Protein AF-A0AAW1IRJ7-F1 (afdb_monomer_lite)

Sequence (106 aa):
MADNGCSPNERTYNTIIKGFLNANDVTKALDYLDIMRSQGLAADVNTSSSFLDLLTNPHVNDANKALLQKYFLEHHASSVGFLTVLTARFDQPFFTVEFFWFRLLF

InterPro domains:
  IPR002885 Pentatricopeptide repeat [PF13041] (8-55)
  IPR002885 Pentatricopeptide repeat [PS51375] (9-43)
  IPR002885 Pentatricopeptide repeat [TIGR00756] (12-44)
  IPR011990 Tetratricopeptide-like helical domain superfamily [G3DSA:1.25.40.10] (1-92)

Organism: Saponaria officinalis (NCBI:txid3572)

Foldseek 3Di:
DDPDPPDQALVNLLVVLLVCLVVLVLVVSVVSCVVCVVVVHDHDPVSVVSLVVLLVDPVRDVVSNVVSVVSCVVVPVPDPVVVCVVVVPPPDPDDPDPPVVVPPPD

Radius of gyration: 16.72 Å; chains: 1; bounding box: 58×26×34 Å

Secondary structure (DSSP, 8-state):
------PPPHHHHHHHHHHHHHTT-HHHHHHHHHHHHHTTPPPPHHHHHHHHHHHH-TTS-HHHHHHHHHHHHHH-TT-HHHHHHHHTT--SS---STTTSTTS--

pLDDT: mean 70.53, std 15.89, range [42.0, 89.75]

Structure (mmCIF, N/CA/C/O backbone):
data_AF-A0AAW1IRJ7-F1
#
_entry.id   AF-A0AAW1IRJ7-F1
#
loop_
_atom_site.group_PDB
_atom_site.id
_atom_site.type_symbol
_atom_site.label_atom_id
_atom_site.label_alt_id
_atom_site.label_comp_id
_atom_site.label_asym_id
_atom_site.label_entity_id
_atom_site.label_seq_id
_atom_site.pdbx_PDB_ins_code
_atom_site.Cartn_x
_atom_site.Cartn_y
_atom_site.Cartn_z
_atom_site.occupancy
_atom_site.B_iso_or_equiv
_atom_site.auth_seq_id
_atom_site.auth_comp_id
_atom_site.auth_asym_id
_atom_site.auth_atom_id
_atom_site.pdbx_PDB_model_num
ATOM 1 N N . MET A 1 1 ? -31.362 5.317 -8.408 1.00 42.00 1 MET A N 1
ATOM 2 C CA . MET A 1 1 ? -31.470 3.910 -7.969 1.00 42.00 1 MET A CA 1
ATOM 3 C C . MET A 1 1 ? -30.375 3.697 -6.934 1.00 42.00 1 MET A C 1
ATOM 5 O O . MET A 1 1 ? -29.223 3.897 -7.286 1.00 42.00 1 MET A O 1
ATOM 9 N N . ALA A 1 2 ? -30.760 3.388 -5.691 1.00 42.72 2 ALA A N 1
ATOM 10 C CA . ALA A 1 2 ? -29.919 3.200 -4.499 1.00 42.72 2 ALA A CA 1
ATOM 11 C C . ALA A 1 2 ? -29.144 4.433 -3.984 1.00 42.72 2 ALA A C 1
ATOM 13 O O . ALA A 1 2 ? -27.920 4.446 -3.929 1.00 42.72 2 ALA A O 1
ATOM 14 N N . ASP A 1 3 ? -29.907 5.421 -3.508 1.00 49.81 3 ASP A N 1
ATOM 15 C CA . ASP A 1 3 ? -29.552 6.221 -2.326 1.00 49.81 3 ASP A CA 1
ATOM 16 C C . ASP A 1 3 ? -29.702 5.328 -1.077 1.00 49.81 3 ASP A C 1
ATOM 18 O O . ASP A 1 3 ? -30.636 5.452 -0.293 1.00 49.81 3 ASP A O 1
ATOM 22 N N . ASN A 1 4 ? -28.848 4.310 -0.967 1.00 50.97 4 ASN A N 1
ATOM 23 C CA . ASN A 1 4 ? -28.720 3.526 0.253 1.00 50.97 4 ASN A CA 1
ATOM 24 C C . ASN A 1 4 ? -27.416 3.980 0.886 1.00 50.97 4 ASN A C 1
ATOM 26 O O . ASN A 1 4 ? -26.359 3.769 0.294 1.00 50.97 4 ASN A O 1
ATOM 30 N N . GLY A 1 5 ? -27.497 4.589 2.069 1.00 53.34 5 GLY A N 1
ATOM 31 C CA . GLY A 1 5 ? -26.366 4.970 2.916 1.00 53.34 5 GLY A CA 1
ATOM 32 C C . GLY A 1 5 ? -25.535 3.774 3.392 1.00 53.34 5 GLY A C 1
ATOM 33 O O . GLY A 1 5 ? -25.363 3.558 4.586 1.00 53.34 5 GLY A O 1
ATOM 34 N N . CYS A 1 6 ? -25.023 2.971 2.463 1.00 56.12 6 CYS A N 1
ATOM 35 C CA . CYS A 1 6 ? -23.967 2.014 2.703 1.00 56.12 6 CYS A CA 1
ATOM 36 C C . CYS A 1 6 ? -22.662 2.798 2.692 1.00 56.12 6 CYS A C 1
ATOM 38 O O . CYS A 1 6 ? -22.018 2.936 1.651 1.00 56.12 6 CYS A O 1
ATOM 40 N N . SER A 1 7 ? -22.288 3.332 3.854 1.00 62.53 7 SER A N 1
ATOM 41 C CA . SER A 1 7 ? -20.930 3.823 4.053 1.00 62.53 7 SER A CA 1
ATOM 42 C C . SER A 1 7 ? -19.961 2.711 3.638 1.00 62.53 7 SER A C 1
ATOM 44 O O . SER A 1 7 ? -20.127 1.571 4.085 1.00 62.53 7 SER A O 1
ATOM 46 N N . PRO A 1 8 ? -19.005 2.980 2.734 1.00 67.75 8 PRO A N 1
ATOM 47 C CA . PRO A 1 8 ? -18.023 1.985 2.340 1.00 67.75 8 PRO A CA 1
ATOM 48 C C . PRO A 1 8 ? -17.279 1.494 3.585 1.00 67.75 8 PRO A C 1
ATOM 50 O O . PRO A 1 8 ? -16.691 2.274 4.328 1.00 67.75 8 PRO A O 1
ATOM 53 N N . ASN A 1 9 ? -17.344 0.187 3.825 1.00 75.19 9 ASN A N 1
ATOM 54 C CA . ASN A 1 9 ? -16.640 -0.449 4.931 1.00 75.19 9 ASN A CA 1
ATOM 55 C C . ASN A 1 9 ? -15.154 -0.615 4.582 1.00 75.19 9 ASN A C 1
ATOM 57 O O . ASN A 1 9 ? -14.760 -0.530 3.417 1.00 75.19 9 ASN A O 1
ATOM 61 N N . GLU A 1 10 ? -14.340 -0.958 5.578 1.00 79.38 10 GLU A N 1
ATOM 62 C CA . GLU A 1 10 ? -12.914 -1.289 5.430 1.00 79.38 10 GLU A CA 1
ATOM 63 C C . GLU A 1 10 ? -12.626 -2.206 4.223 1.00 79.38 10 GLU A C 1
ATOM 65 O O . GLU A 1 10 ? -11.788 -1.895 3.377 1.00 79.38 10 GLU A O 1
ATOM 70 N N . ARG A 1 11 ? -13.400 -3.290 4.064 1.00 79.94 11 ARG A N 1
ATOM 71 C CA . ARG A 1 11 ? -13.270 -4.215 2.922 1.00 79.94 11 ARG A CA 1
ATOM 72 C C . ARG A 1 11 ? -13.472 -3.550 1.561 1.00 79.94 11 ARG A C 1
ATOM 74 O O . ARG A 1 11 ? -12.820 -3.948 0.594 1.00 79.94 11 ARG A O 1
ATOM 81 N N . THR A 1 12 ? -14.375 -2.578 1.467 1.00 84.88 12 THR A N 1
ATOM 82 C CA . THR A 1 12 ? -14.651 -1.861 0.218 1.00 84.88 12 THR A CA 1
ATOM 83 C C . THR A 1 12 ? -13.434 -1.035 -0.179 1.00 84.88 12 THR A C 1
ATOM 85 O O . THR A 1 12 ? -12.947 -1.182 -1.298 1.00 84.88 12 THR A O 1
ATOM 88 N N . TYR A 1 13 ? -12.876 -0.260 0.755 1.00 86.00 13 TYR A N 1
ATOM 89 C CA . TYR A 1 13 ? -11.647 0.501 0.519 1.00 86.00 13 TYR A CA 1
ATOM 90 C C . TYR A 1 13 ? -10.467 -0.402 0.184 1.00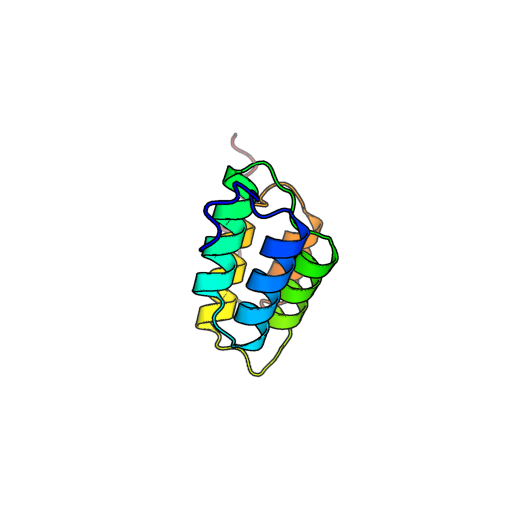 86.00 13 TYR A C 1
ATOM 92 O O . TYR A 1 13 ? -9.810 -0.184 -0.829 1.00 86.00 13 TYR A 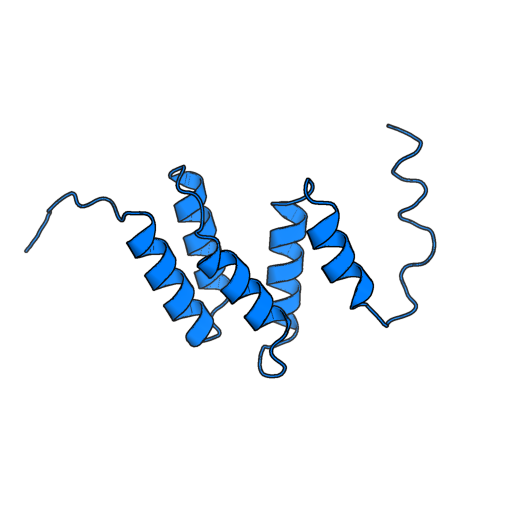O 1
ATOM 100 N N . ASN A 1 14 ? -10.251 -1.475 0.948 1.00 84.38 14 ASN A N 1
ATOM 101 C CA . ASN A 1 14 ? -9.163 -2.417 0.685 1.00 84.38 14 ASN A CA 1
ATOM 102 C C . ASN A 1 14 ? -9.268 -3.043 -0.716 1.00 84.38 14 ASN A C 1
ATOM 104 O O . ASN A 1 14 ? -8.253 -3.255 -1.380 1.00 84.38 14 ASN A O 1
ATOM 108 N N . THR A 1 15 ? -10.485 -3.303 -1.203 1.00 86.62 15 THR A N 1
ATOM 109 C CA . THR A 1 15 ? -10.710 -3.818 -2.564 1.00 8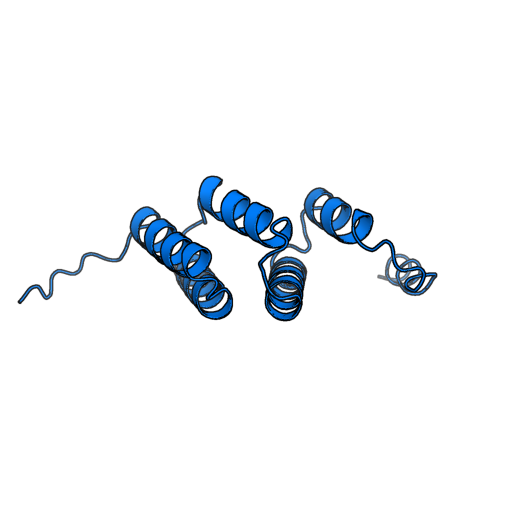6.62 15 THR A CA 1
ATOM 110 C C . THR A 1 15 ? -10.408 -2.762 -3.628 1.00 86.62 15 THR A C 1
ATOM 112 O O . THR A 1 15 ? -9.724 -3.064 -4.606 1.00 86.62 15 THR A O 1
ATOM 115 N N . ILE A 1 16 ? -10.872 -1.523 -3.431 1.00 88.12 16 ILE A N 1
ATOM 116 C CA . ILE A 1 16 ? -10.621 -0.401 -4.348 1.00 88.12 16 ILE A CA 1
ATOM 117 C C . ILE A 1 16 ? -9.119 -0.112 -4.447 1.00 88.12 16 ILE A C 1
ATOM 119 O O . ILE A 1 16 ? -8.575 -0.040 -5.549 1.00 88.12 16 ILE A O 1
ATOM 123 N N . ILE A 1 17 ? -8.438 -0.027 -3.302 1.00 89.00 17 ILE A N 1
ATOM 124 C CA . ILE A 1 17 ? -6.995 0.205 -3.209 1.00 89.00 17 ILE A CA 1
ATOM 125 C C . ILE A 1 17 ? -6.248 -0.894 -3.967 1.00 89.00 17 ILE A C 1
ATOM 127 O O . ILE A 1 17 ? -5.467 -0.583 -4.860 1.00 89.00 17 ILE A O 1
ATOM 131 N N . LYS A 1 18 ? -6.544 -2.178 -3.715 1.00 85.44 18 LYS A N 1
ATOM 132 C CA . LYS A 1 18 ? -5.938 -3.296 -4.465 1.00 85.44 18 LYS A CA 1
ATOM 133 C C . LYS A 1 18 ? -6.168 -3.201 -5.974 1.00 85.44 18 LYS A C 1
ATOM 135 O O . LYS A 1 18 ? -5.267 -3.519 -6.743 1.00 85.44 18 LYS A O 1
ATOM 140 N N . GLY A 1 19 ? -7.346 -2.751 -6.404 1.00 89.06 19 GLY A N 1
ATOM 141 C CA . GLY A 1 19 ? -7.638 -2.510 -7.818 1.00 89.06 19 GLY A CA 1
ATOM 142 C C . GLY A 1 19 ? -6.699 -1.475 -8.440 1.00 89.06 19 GLY A C 1
ATOM 143 O O . GLY A 1 19 ? -6.118 -1.730 -9.494 1.00 89.06 19 GLY A O 1
ATOM 144 N N . PHE A 1 20 ? -6.489 -0.344 -7.763 1.00 89.56 20 PHE A N 1
ATOM 145 C CA . PHE A 1 20 ? -5.553 0.690 -8.212 1.00 89.56 20 PHE A CA 1
ATOM 146 C C . PHE A 1 20 ? -4.094 0.229 -8.171 1.00 89.56 20 PHE A C 1
ATOM 148 O O . PHE A 1 20 ? -3.348 0.491 -9.112 1.00 89.56 20 PHE A O 1
ATOM 155 N N . LEU A 1 21 ? -3.708 -0.527 -7.141 1.00 84.94 21 LEU A N 1
ATOM 156 C CA . LEU A 1 21 ? -2.383 -1.140 -7.039 1.00 84.94 21 LEU A CA 1
ATOM 157 C C . LEU A 1 21 ? -2.106 -2.093 -8.215 1.00 84.94 21 LEU A C 1
ATOM 159 O O . LEU A 1 21 ? -1.052 -2.001 -8.839 1.00 84.94 21 LEU A O 1
ATOM 163 N N . ASN A 1 22 ? -3.074 -2.935 -8.589 1.00 84.62 22 ASN A N 1
ATOM 164 C CA . ASN A 1 22 ? -2.970 -3.814 -9.760 1.00 84.62 22 ASN A CA 1
ATOM 165 C C . ASN A 1 22 ? -2.909 -3.039 -11.084 1.00 84.62 22 ASN A C 1
ATOM 167 O O . ASN A 1 22 ? -2.258 -3.479 -12.028 1.00 84.62 22 ASN A O 1
ATOM 171 N N . ALA A 1 23 ? -3.572 -1.884 -11.154 1.00 87.00 23 ALA A N 1
ATOM 172 C CA . ALA A 1 23 ? -3.505 -0.974 -12.295 1.00 87.00 23 ALA A CA 1
ATOM 173 C C . ALA A 1 23 ? -2.233 -0.104 -12.305 1.00 87.00 23 ALA A C 1
ATOM 175 O O . ALA A 1 23 ? -2.060 0.704 -13.216 1.00 87.00 23 ALA A O 1
ATOM 176 N N . ASN A 1 24 ? -1.343 -0.265 -11.316 1.00 83.31 24 ASN A N 1
ATOM 177 C CA . ASN A 1 24 ? -0.136 0.543 -11.137 1.00 83.31 24 ASN A CA 1
ATOM 178 C C . ASN A 1 24 ? -0.422 2.046 -10.899 1.00 83.31 24 ASN A C 1
ATOM 180 O O . ASN A 1 24 ? 0.471 2.886 -11.029 1.00 83.31 24 ASN A O 1
ATOM 184 N N . ASP A 1 25 ? -1.661 2.389 -10.526 1.00 88.12 25 ASP A N 1
ATOM 185 C CA . ASP A 1 25 ? -2.128 3.749 -10.232 1.00 88.12 25 ASP A CA 1
ATOM 186 C C . ASP A 1 25 ? -1.987 4.031 -8.729 1.00 88.12 25 ASP A C 1
ATOM 188 O O . ASP A 1 25 ? -2.940 4.074 -7.947 1.00 88.12 25 ASP A O 1
ATOM 192 N N . VAL A 1 26 ? -0.730 4.147 -8.313 1.00 86.81 26 VAL A N 1
ATOM 193 C CA . VAL A 1 26 ? -0.334 4.269 -6.909 1.00 86.81 26 VAL A CA 1
ATOM 194 C C .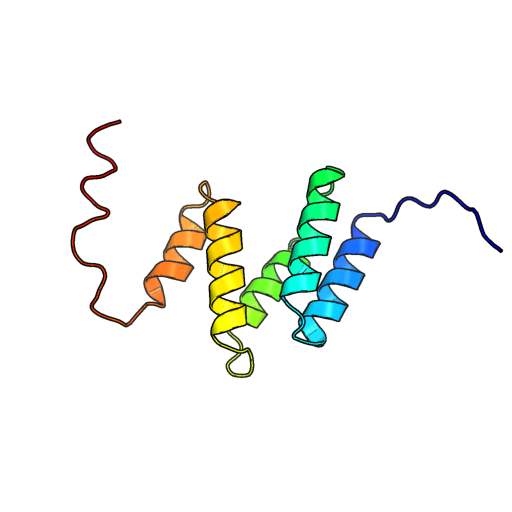 VAL A 1 26 ? -0.849 5.558 -6.268 1.00 86.81 26 VAL A C 1
ATOM 196 O O . VAL A 1 26 ? -1.214 5.552 -5.096 1.00 86.81 26 VAL A O 1
ATOM 199 N N . THR A 1 27 ? -0.927 6.648 -7.030 1.00 88.31 27 THR A N 1
ATOM 200 C CA . THR A 1 27 ? -1.414 7.942 -6.540 1.00 88.31 27 THR A CA 1
ATOM 201 C C . THR A 1 27 ? -2.857 7.836 -6.060 1.00 88.31 27 THR A C 1
ATOM 203 O O . THR A 1 27 ? -3.144 8.185 -4.920 1.00 88.31 27 THR A O 1
ATOM 206 N N . LYS A 1 28 ? -3.750 7.242 -6.866 1.00 88.69 28 LYS A N 1
ATOM 207 C CA . LYS A 1 28 ? -5.137 7.019 -6.433 1.00 88.69 28 LYS A CA 1
ATOM 208 C C . LYS A 1 28 ? -5.234 6.019 -5.292 1.00 88.69 28 LYS A C 1
ATOM 210 O O . LYS A 1 28 ? -6.069 6.187 -4.410 1.00 88.69 28 LYS A O 1
ATOM 215 N N . ALA A 1 29 ? -4.402 4.978 -5.290 1.00 89.31 29 ALA A N 1
ATOM 216 C CA . ALA A 1 29 ? -4.385 4.022 -4.189 1.00 89.31 29 ALA A CA 1
ATOM 217 C C . ALA A 1 29 ? -4.070 4.704 -2.842 1.00 89.31 29 ALA A C 1
ATOM 219 O O . ALA A 1 29 ? -4.689 4.361 -1.836 1.00 89.31 29 ALA A O 1
ATOM 220 N N . LEU A 1 30 ? -3.155 5.680 -2.838 1.00 87.31 30 LEU A N 1
ATOM 221 C CA . LEU A 1 30 ? -2.838 6.500 -1.668 1.00 87.31 30 LEU A CA 1
ATOM 222 C C . LEU A 1 30 ? -3.978 7.451 -1.291 1.00 87.31 30 LEU A C 1
ATOM 224 O O . LEU A 1 30 ? -4.354 7.474 -0.124 1.00 87.31 30 LEU A O 1
ATOM 228 N N . ASP A 1 31 ? -4.596 8.140 -2.256 1.00 89.75 31 ASP A N 1
ATOM 229 C CA . ASP A 1 31 ? -5.748 9.018 -1.986 1.00 89.75 31 ASP A CA 1
ATOM 230 C C . ASP A 1 31 ? -6.884 8.255 -1.282 1.00 89.75 31 ASP A C 1
ATOM 232 O O . ASP A 1 31 ? -7.459 8.721 -0.298 1.00 89.75 31 ASP A O 1
ATOM 236 N N . TYR A 1 32 ? -7.196 7.040 -1.746 1.00 88.12 32 TYR A N 1
ATOM 237 C CA . TYR A 1 32 ? -8.209 6.195 -1.106 1.00 88.12 32 TYR A CA 1
ATOM 238 C C . TYR A 1 32 ? -7.779 5.686 0.271 1.00 88.12 32 TYR A C 1
ATOM 240 O O . TYR A 1 32 ? -8.638 5.496 1.134 1.00 88.12 32 TYR A O 1
ATOM 248 N N . LEU A 1 33 ? -6.481 5.480 0.496 1.00 85.94 33 LEU A N 1
ATOM 249 C CA . LEU A 1 33 ? -5.949 5.112 1.805 1.00 85.94 33 LEU A CA 1
ATOM 250 C C . LEU A 1 33 ? -6.050 6.281 2.801 1.00 85.94 33 LEU A C 1
ATOM 252 O O . LEU A 1 33 ? -6.411 6.060 3.957 1.00 85.94 33 LEU A O 1
ATOM 256 N N . ASP A 1 34 ? -5.836 7.519 2.352 1.00 86.12 34 ASP A N 1
ATOM 257 C CA . ASP A 1 34 ? -6.069 8.726 3.154 1.00 86.12 34 ASP A CA 1
ATOM 258 C C . ASP A 1 34 ? -7.548 8.927 3.473 1.00 86.12 34 ASP A C 1
ATOM 260 O O . ASP A 1 34 ? -7.897 9.192 4.625 1.00 86.12 34 ASP A O 1
ATOM 264 N N . ILE A 1 35 ? -8.438 8.743 2.491 1.00 86.94 35 ILE A N 1
ATOM 265 C CA . ILE A 1 35 ? -9.889 8.799 2.720 1.00 86.94 35 ILE A CA 1
ATOM 266 C C . ILE A 1 35 ? -10.278 7.764 3.780 1.00 86.94 35 ILE A C 1
ATOM 268 O O . ILE A 1 35 ? -10.943 8.101 4.760 1.00 86.94 35 ILE A O 1
ATOM 272 N N . MET A 1 36 ? -9.809 6.526 3.628 1.00 85.12 36 MET A N 1
ATOM 273 C CA . MET A 1 36 ? -10.051 5.438 4.570 1.00 85.12 36 MET A CA 1
ATOM 274 C C . MET A 1 36 ? -9.565 5.787 5.988 1.00 85.12 36 MET A C 1
ATOM 276 O O . MET A 1 36 ? -10.316 5.641 6.955 1.00 85.12 36 MET A O 1
ATOM 280 N N . ARG A 1 37 ? -8.354 6.343 6.114 1.00 80.44 37 ARG A N 1
ATOM 281 C CA . ARG A 1 37 ? -7.791 6.786 7.397 1.00 80.44 37 ARG A CA 1
ATOM 282 C C . ARG A 1 37 ? -8.557 7.965 7.998 1.00 80.44 37 ARG A C 1
ATOM 284 O O . ARG A 1 37 ? -8.779 7.986 9.207 1.00 80.44 37 ARG A O 1
ATOM 291 N N . SER A 1 38 ? -9.000 8.918 7.176 1.00 83.00 38 SER A N 1
ATOM 292 C CA . SER A 1 38 ? -9.802 10.073 7.611 1.00 83.00 38 SER A CA 1
ATOM 293 C C . SER A 1 38 ? -11.171 9.660 8.160 1.00 83.00 38 SER A C 1
ATOM 295 O O . SER A 1 38 ? -11.719 10.324 9.036 1.00 83.00 38 SER A O 1
ATOM 297 N N . GLN A 1 39 ? -11.689 8.517 7.702 1.00 80.69 39 GLN A N 1
ATOM 298 C CA . GLN A 1 39 ? -12.910 7.895 8.210 1.00 80.69 39 GLN A CA 1
ATOM 299 C C . GLN A 1 39 ? -12.679 7.035 9.464 1.00 80.69 39 GLN A C 1
ATOM 301 O O . GLN A 1 39 ? -13.618 6.416 9.961 1.00 80.69 39 GLN A O 1
ATOM 306 N N . GLY A 1 40 ? -11.450 6.991 9.992 1.00 78.75 40 GLY A N 1
ATOM 307 C CA . GLY A 1 40 ? -11.091 6.188 11.162 1.00 78.75 40 GLY A CA 1
ATOM 308 C C . GLY A 1 40 ? -10.997 4.687 10.881 1.00 78.75 40 GLY A C 1
ATOM 309 O O . GLY A 1 40 ? -10.975 3.895 11.821 1.00 78.75 40 GLY A O 1
ATOM 310 N N . LEU A 1 41 ? -10.950 4.285 9.608 1.00 77.12 41 LEU A N 1
ATOM 311 C CA . LEU A 1 41 ? -10.803 2.892 9.198 1.00 77.12 41 LEU A CA 1
ATOM 312 C C . LEU A 1 41 ? -9.313 2.558 9.050 1.00 77.12 41 LEU A C 1
ATOM 314 O O . LEU A 1 41 ? -8.543 3.323 8.468 1.00 77.12 41 LEU A O 1
ATOM 318 N N . ALA A 1 42 ? -8.898 1.410 9.582 1.00 73.06 42 ALA A N 1
ATOM 319 C CA . ALA A 1 42 ? -7.519 0.938 9.495 1.00 73.06 42 ALA A CA 1
ATOM 320 C C . ALA A 1 42 ? -7.334 0.063 8.254 1.00 73.06 42 ALA A C 1
ATOM 322 O O . ALA A 1 42 ? -8.179 -0.775 7.964 1.00 73.06 42 ALA A O 1
ATOM 323 N N . ALA A 1 43 ? -6.246 0.264 7.508 1.00 72.38 43 ALA A N 1
ATOM 324 C CA . ALA A 1 43 ? -5.913 -0.605 6.384 1.00 72.38 43 ALA A CA 1
ATOM 325 C C . ALA A 1 43 ? -5.611 -2.029 6.881 1.00 72.38 43 ALA A C 1
ATOM 327 O O . ALA A 1 43 ? -4.843 -2.203 7.829 1.00 72.38 43 ALA A O 1
ATOM 328 N N . ASP A 1 44 ? -6.175 -3.038 6.210 1.00 72.75 44 ASP A N 1
ATOM 329 C CA . ASP A 1 44 ? -5.901 -4.445 6.518 1.00 72.75 44 ASP A CA 1
ATOM 330 C C . ASP A 1 44 ? -4.405 -4.754 6.329 1.00 72.75 44 ASP A C 1
ATOM 332 O O . ASP A 1 44 ? -3.740 -4.194 5.450 1.00 72.75 44 ASP A O 1
ATOM 336 N N . VAL A 1 45 ? -3.896 -5.755 7.057 1.00 72.00 45 VAL A N 1
ATOM 337 C CA . VAL A 1 45 ? -2.518 -6.272 6.902 1.00 72.00 45 VAL A CA 1
ATOM 338 C C . VAL A 1 45 ? -2.219 -6.640 5.442 1.00 72.00 45 VAL A C 1
ATOM 340 O O . VAL A 1 45 ? -1.128 -6.379 4.934 1.00 72.00 45 VAL A O 1
ATOM 343 N N . ASN A 1 46 ? -3.214 -7.180 4.731 1.00 74.50 46 ASN A N 1
ATOM 344 C CA . ASN A 1 46 ? -3.117 -7.506 3.309 1.00 74.50 46 ASN A CA 1
ATOM 345 C C . ASN A 1 46 ? -2.961 -6.274 2.404 1.00 74.50 46 ASN A C 1
ATOM 347 O O . ASN A 1 46 ? -2.429 -6.387 1.301 1.00 74.50 46 ASN A O 1
ATOM 351 N N . THR A 1 47 ? -3.474 -5.114 2.806 1.00 75.75 47 THR A N 1
ATOM 352 C CA . THR A 1 47 ? -3.337 -3.870 2.043 1.00 75.75 47 THR A CA 1
ATOM 353 C C . THR A 1 47 ? -1.912 -3.343 2.195 1.00 75.75 47 THR A C 1
ATOM 355 O O . THR A 1 47 ? -1.254 -3.076 1.193 1.00 75.75 47 THR A O 1
ATOM 358 N N . SER A 1 48 ? -1.380 -3.315 3.421 1.00 72.31 48 SER A N 1
ATOM 359 C CA . SER A 1 48 ? 0.016 -2.946 3.694 1.00 72.31 48 SER A CA 1
ATOM 360 C C . SER A 1 48 ? 1.018 -3.865 2.988 1.00 72.31 48 SER A C 1
ATOM 362 O O . SER A 1 48 ? 1.993 -3.381 2.414 1.00 72.31 48 SER A O 1
ATOM 364 N N . SER A 1 49 ? 0.766 -5.181 2.971 1.00 77.44 49 SER A N 1
ATOM 365 C CA . SER A 1 49 ? 1.608 -6.129 2.231 1.00 77.44 49 SER A CA 1
ATOM 366 C C . SER A 1 49 ? 1.571 -5.863 0.726 1.00 77.44 49 SER A C 1
ATOM 368 O O . SER A 1 49 ? 2.612 -5.885 0.084 1.00 77.44 49 SER A O 1
ATOM 370 N N . SER A 1 50 ? 0.404 -5.513 0.173 1.00 82.19 50 SER A N 1
ATOM 371 C CA . SER A 1 50 ? 0.266 -5.201 -1.257 1.00 82.19 50 SER A CA 1
ATOM 372 C C . SER A 1 50 ? 1.096 -3.974 -1.663 1.00 82.19 50 SER A C 1
ATOM 374 O O . SER A 1 50 ? 1.684 -3.953 -2.742 1.00 82.19 50 SER A O 1
ATOM 376 N N . PHE A 1 51 ? 1.194 -2.960 -0.794 1.00 82.19 51 PHE A N 1
ATOM 377 C CA . PHE A 1 51 ? 2.076 -1.807 -1.011 1.00 82.19 51 PHE A CA 1
ATOM 378 C C . PHE A 1 51 ? 3.564 -2.181 -0.946 1.00 82.19 51 PHE A C 1
ATOM 380 O O . PHE A 1 51 ? 4.356 -1.686 -1.750 1.00 82.19 51 PHE A O 1
ATOM 387 N N . LEU A 1 52 ? 3.948 -3.069 -0.025 1.00 79.56 52 LEU A N 1
ATOM 388 C CA . LEU A 1 52 ? 5.315 -3.597 0.063 1.00 79.56 52 LEU A CA 1
ATOM 389 C C . LEU A 1 52 ? 5.688 -4.430 -1.171 1.00 79.56 52 LEU A C 1
ATOM 391 O O . LEU A 1 52 ? 6.788 -4.282 -1.710 1.00 79.56 52 LEU A O 1
ATOM 395 N N . ASP A 1 53 ? 4.765 -5.253 -1.663 1.00 82.94 53 ASP A N 1
ATOM 396 C CA . ASP A 1 53 ? 4.962 -6.039 -2.881 1.00 82.94 53 ASP A CA 1
ATOM 397 C C . ASP A 1 53 ? 5.186 -5.120 -4.091 1.00 82.94 53 ASP A C 1
ATOM 399 O O . ASP A 1 53 ? 6.092 -5.351 -4.892 1.00 82.94 53 ASP A O 1
ATOM 403 N N . LEU A 1 54 ? 4.439 -4.014 -4.183 1.00 82.06 54 LEU A N 1
ATOM 404 C CA . LEU A 1 54 ? 4.611 -2.978 -5.209 1.00 82.06 54 LEU A CA 1
ATOM 405 C C . LEU A 1 54 ? 5.973 -2.280 -5.146 1.00 82.06 54 LEU A C 1
ATOM 407 O O . LEU A 1 54 ? 6.591 -2.042 -6.183 1.00 82.06 54 LEU A O 1
ATOM 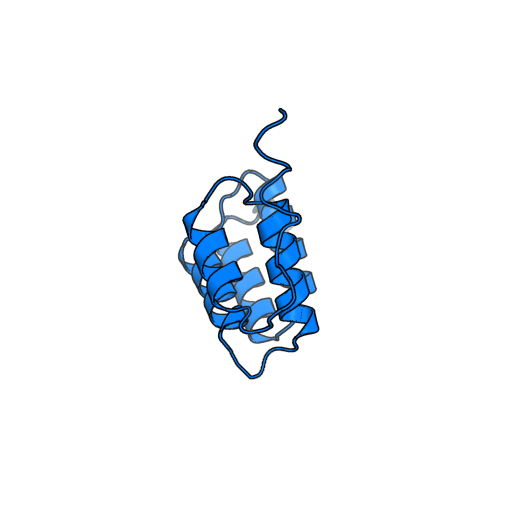411 N N . LEU A 1 55 ? 6.476 -1.990 -3.945 1.00 77.06 55 LEU A N 1
ATOM 412 C CA . LEU A 1 55 ? 7.826 -1.444 -3.764 1.00 77.06 55 LEU A CA 1
ATOM 413 C C . LEU A 1 55 ? 8.908 -2.420 -4.244 1.00 77.06 55 LEU A C 1
ATOM 415 O O . LEU A 1 55 ? 9.938 -2.001 -4.776 1.00 77.06 55 LEU A O 1
ATOM 419 N N . THR A 1 56 ? 8.656 -3.718 -4.083 1.00 76.88 56 THR A N 1
ATOM 420 C CA . THR A 1 56 ? 9.592 -4.792 -4.441 1.00 76.88 56 THR A CA 1
ATOM 421 C C . THR A 1 56 ? 9.493 -5.179 -5.922 1.00 76.88 56 THR A C 1
ATOM 423 O O . THR A 1 56 ? 10.431 -5.746 -6.484 1.00 76.88 56 THR A O 1
ATOM 426 N N . ASN A 1 57 ? 8.387 -4.839 -6.585 1.00 79.88 57 ASN A N 1
ATOM 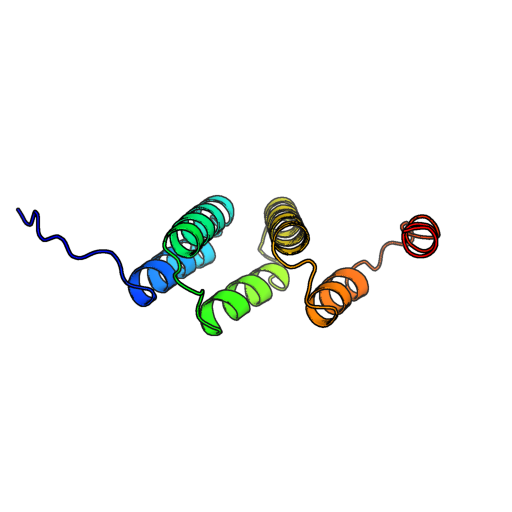427 C CA . ASN A 1 57 ? 8.136 -5.194 -7.974 1.00 79.88 57 ASN A CA 1
ATOM 428 C C . ASN A 1 57 ? 9.012 -4.360 -8.946 1.00 79.88 57 ASN A C 1
ATOM 430 O O . ASN A 1 57 ? 8.983 -3.122 -8.921 1.00 79.88 57 ASN A O 1
ATOM 434 N N . PRO A 1 58 ? 9.799 -4.999 -9.836 1.00 75.94 58 PRO A N 1
ATOM 435 C CA . PRO A 1 58 ? 10.657 -4.293 -10.790 1.00 75.94 58 PRO A CA 1
ATOM 436 C C . PRO A 1 58 ? 9.883 -3.542 -11.886 1.00 75.94 58 PRO A C 1
ATOM 438 O O . PRO A 1 58 ? 10.431 -2.614 -12.467 1.00 75.94 58 PRO A O 1
ATOM 441 N N . HIS A 1 59 ? 8.619 -3.891 -12.155 1.00 79.50 59 HIS A N 1
ATOM 442 C CA . HIS A 1 59 ? 7.798 -3.260 -13.201 1.00 79.50 59 HIS A CA 1
ATOM 443 C C . HIS A 1 59 ? 7.147 -1.935 -12.784 1.00 79.50 59 HIS A C 1
ATOM 445 O O . HIS A 1 59 ? 6.465 -1.288 -13.579 1.00 79.50 59 HIS A O 1
ATOM 451 N N . VAL A 1 60 ? 7.314 -1.538 -11.527 1.00 81.19 60 VAL A N 1
ATOM 452 C CA . VAL A 1 60 ? 6.719 -0.327 -10.965 1.00 81.19 60 VAL A CA 1
ATOM 453 C C . VAL A 1 60 ? 7.704 0.818 -11.139 1.00 81.19 60 VAL A C 1
ATOM 455 O O . VAL A 1 60 ? 8.876 0.683 -10.784 1.00 81.19 60 VAL A O 1
ATOM 458 N N . ASN A 1 61 ? 7.216 1.940 -11.670 1.00 83.94 61 ASN A N 1
ATOM 459 C CA . ASN A 1 61 ? 8.025 3.125 -11.932 1.00 83.94 61 ASN A CA 1
ATOM 460 C C . ASN A 1 61 ? 8.696 3.646 -10.650 1.00 83.94 61 ASN A C 1
ATOM 462 O O . ASN A 1 61 ? 8.061 3.704 -9.593 1.00 83.94 61 ASN A O 1
ATOM 466 N N . ASP A 1 62 ? 9.943 4.101 -10.756 1.00 83.19 62 ASP A N 1
ATOM 467 C CA . ASP A 1 62 ? 10.704 4.641 -9.625 1.00 83.19 62 ASP A CA 1
ATOM 468 C C . ASP A 1 62 ? 10.015 5.855 -8.996 1.00 83.19 62 ASP A C 1
ATOM 470 O O . ASP A 1 62 ? 10.047 6.019 -7.780 1.00 83.19 62 ASP A O 1
ATOM 474 N N . ALA A 1 63 ? 9.293 6.653 -9.793 1.00 85.44 63 ALA A N 1
ATOM 475 C CA . ALA A 1 63 ? 8.477 7.749 -9.272 1.00 85.44 63 ALA A CA 1
ATOM 476 C C . ALA A 1 63 ? 7.359 7.250 -8.339 1.00 85.44 63 ALA A C 1
ATOM 478 O O . ALA A 1 63 ? 7.155 7.810 -7.264 1.00 85.44 63 ALA A O 1
ATOM 479 N N . ASN A 1 64 ? 6.670 6.165 -8.706 1.00 84.00 64 ASN A N 1
ATOM 480 C CA . ASN A 1 64 ? 5.616 5.579 -7.874 1.00 84.00 64 ASN A CA 1
ATOM 481 C C . ASN A 1 64 ? 6.200 4.987 -6.587 1.00 84.00 64 ASN A C 1
ATOM 483 O O . ASN A 1 64 ? 5.613 5.137 -5.515 1.00 84.00 64 ASN A O 1
ATOM 487 N N . LYS A 1 65 ? 7.381 4.363 -6.673 1.00 82.88 65 LYS A N 1
ATOM 488 C CA . LYS A 1 65 ? 8.109 3.873 -5.498 1.00 82.88 65 LYS A CA 1
ATOM 489 C C . LYS A 1 65 ? 8.504 5.022 -4.576 1.00 82.88 65 LYS A C 1
ATOM 491 O O . LYS A 1 65 ? 8.212 4.955 -3.388 1.00 82.88 65 LYS A O 1
ATOM 496 N N . ALA A 1 66 ? 9.091 6.090 -5.112 1.00 84.44 66 ALA A N 1
ATOM 497 C CA . ALA A 1 66 ? 9.479 7.269 -4.342 1.00 84.44 66 ALA A CA 1
ATOM 498 C C . ALA A 1 66 ? 8.275 7.935 -3.655 1.00 84.44 66 ALA A C 1
ATOM 500 O O . ALA A 1 66 ? 8.375 8.328 -2.494 1.00 84.44 66 ALA A O 1
ATOM 501 N N . LEU A 1 67 ? 7.122 8.010 -4.331 1.00 85.06 67 LEU A N 1
ATOM 502 C CA . LEU A 1 67 ? 5.878 8.512 -3.741 1.00 85.06 67 LEU A CA 1
ATOM 503 C C . LEU A 1 67 ? 5.402 7.648 -2.570 1.00 85.06 67 LEU A C 1
ATOM 505 O O . LEU A 1 67 ? 5.097 8.192 -1.513 1.00 85.06 67 LEU A O 1
ATOM 509 N N . LEU A 1 68 ? 5.391 6.319 -2.719 1.00 81.94 68 LEU A N 1
ATOM 510 C CA . LEU A 1 68 ? 5.051 5.407 -1.619 1.00 81.94 68 LEU A CA 1
ATOM 511 C C . LEU A 1 68 ? 6.007 5.567 -0.445 1.00 81.94 68 LEU A C 1
ATOM 513 O O . LEU A 1 68 ? 5.566 5.689 0.694 1.00 81.94 68 LEU A O 1
ATOM 517 N N . GLN A 1 69 ? 7.310 5.599 -0.721 1.00 78.69 69 GLN A N 1
ATOM 518 C CA . GLN A 1 69 ? 8.324 5.800 0.308 1.00 78.69 69 GLN A CA 1
ATOM 519 C C . GLN A 1 69 ? 8.081 7.106 1.058 1.00 78.69 69 GLN A C 1
ATOM 521 O O . GLN A 1 69 ? 7.993 7.090 2.281 1.00 78.69 69 GLN A O 1
ATOM 526 N N . LYS A 1 70 ? 7.898 8.215 0.335 1.00 82.50 70 LYS A N 1
ATOM 527 C CA . LYS A 1 70 ? 7.595 9.516 0.931 1.00 82.50 70 LYS A CA 1
ATOM 528 C C . LYS A 1 70 ? 6.325 9.461 1.783 1.00 82.50 70 LYS A C 1
ATOM 530 O O . LYS A 1 70 ? 6.356 9.892 2.930 1.00 82.50 70 LYS A O 1
ATOM 535 N N . TYR A 1 71 ? 5.250 8.875 1.262 1.00 82.69 71 TYR A N 1
ATOM 536 C CA . TYR A 1 71 ? 3.979 8.760 1.970 1.00 82.69 71 TYR A CA 1
ATOM 537 C C . TYR A 1 71 ? 4.125 7.995 3.293 1.00 82.69 71 TYR A C 1
ATOM 539 O O . TYR A 1 71 ? 3.695 8.479 4.340 1.00 82.69 71 TYR A O 1
ATOM 547 N N . PHE A 1 72 ? 4.784 6.832 3.280 1.00 75.81 72 PHE A N 1
ATOM 548 C CA . PHE A 1 72 ? 5.019 6.052 4.496 1.00 75.81 72 PHE A CA 1
ATOM 549 C C . PHE A 1 72 ? 5.998 6.737 5.459 1.00 75.81 72 PHE A C 1
ATOM 551 O O . PHE A 1 72 ? 5.829 6.618 6.669 1.00 75.81 72 PHE A O 1
ATOM 558 N N . LEU A 1 73 ? 6.986 7.486 4.968 1.00 72.38 73 LEU A N 1
ATOM 559 C CA . LEU A 1 73 ? 7.867 8.285 5.825 1.00 72.38 73 LEU A CA 1
ATOM 560 C C . LEU A 1 73 ? 7.096 9.403 6.544 1.00 72.38 73 LEU A C 1
ATOM 562 O O . LEU A 1 73 ? 7.297 9.606 7.739 1.00 72.38 73 LEU A O 1
ATOM 566 N N . GLU A 1 74 ? 6.184 10.080 5.845 1.00 75.38 74 GLU A N 1
ATOM 567 C CA . GLU A 1 74 ? 5.354 11.155 6.404 1.00 75.38 74 GLU A CA 1
ATOM 568 C C . GLU A 1 74 ? 4.286 10.624 7.380 1.00 75.38 74 GLU A C 1
ATOM 570 O O . GLU A 1 74 ? 4.002 11.264 8.392 1.00 75.38 74 GLU A O 1
ATOM 575 N N . HIS A 1 75 ? 3.733 9.431 7.132 1.00 68.25 75 HIS A N 1
ATOM 576 C CA . HIS A 1 75 ? 2.578 8.901 7.871 1.00 68.25 75 HIS A CA 1
ATOM 577 C C . HIS A 1 75 ? 2.889 7.765 8.871 1.00 68.25 75 HIS A C 1
ATOM 579 O O . HIS A 1 75 ? 2.003 7.400 9.656 1.00 68.25 75 HIS A O 1
ATOM 585 N N . HIS A 1 76 ? 4.107 7.199 8.860 1.00 58.28 76 HIS A N 1
ATOM 586 C CA . HIS A 1 76 ? 4.565 6.086 9.716 1.00 58.28 76 HIS A CA 1
ATOM 587 C C . HIS A 1 76 ? 5.945 6.322 10.371 1.00 58.28 76 HIS A C 1
ATOM 589 O O . HIS A 1 76 ? 6.731 5.388 10.548 1.00 58.28 76 HIS A O 1
ATOM 595 N N . ALA A 1 77 ? 6.227 7.535 10.855 1.00 50.38 77 ALA A N 1
ATOM 596 C CA . ALA A 1 77 ? 7.451 7.834 11.616 1.00 50.38 77 ALA A CA 1
ATOM 597 C C . ALA A 1 77 ? 7.621 7.058 12.955 1.00 50.38 77 ALA A C 1
ATOM 599 O O . ALA A 1 77 ? 8.584 7.304 13.678 1.00 50.38 77 ALA A O 1
ATOM 600 N N . SER A 1 78 ? 6.729 6.118 13.317 1.00 51.03 78 SER A N 1
ATOM 601 C CA . SER A 1 78 ? 6.781 5.396 14.602 1.00 51.03 78 SER A CA 1
ATOM 602 C C . SER A 1 78 ? 7.228 3.928 14.543 1.00 51.03 78 SER A C 1
ATOM 604 O O . SER A 1 78 ? 7.449 3.346 15.603 1.00 51.03 78 SER A O 1
ATOM 606 N N . SER A 1 79 ? 7.372 3.296 13.368 1.00 47.66 79 SER A N 1
ATOM 607 C CA . SER A 1 79 ? 7.844 1.900 13.291 1.00 47.66 79 SER A CA 1
ATOM 608 C C . SER A 1 79 ? 9.242 1.825 12.694 1.00 47.66 79 SER A C 1
ATOM 610 O O . SER A 1 79 ? 9.436 1.863 11.479 1.00 47.66 79 SER A O 1
ATOM 612 N N . VAL A 1 80 ? 10.226 1.680 13.581 1.00 53.59 80 VAL A N 1
ATOM 613 C CA . VAL A 1 80 ? 11.654 1.555 13.252 1.00 53.59 80 VAL A CA 1
ATOM 614 C C . VAL A 1 80 ? 11.904 0.429 12.235 1.00 53.59 80 VAL A C 1
ATOM 616 O O . VAL A 1 80 ? 12.771 0.566 11.380 1.00 53.59 80 VAL A O 1
ATOM 619 N N . GLY A 1 81 ? 11.091 -0.636 12.247 1.00 53.09 81 GLY A N 1
ATOM 620 C CA . GLY A 1 81 ? 11.221 -1.763 11.318 1.00 53.09 81 GLY A CA 1
ATOM 621 C C . GLY A 1 81 ? 10.923 -1.422 9.853 1.00 53.09 81 GLY A C 1
ATOM 622 O O . GLY A 1 81 ? 11.583 -1.950 8.963 1.00 53.09 81 GLY A O 1
ATOM 623 N N . PHE A 1 82 ? 9.985 -0.506 9.586 1.00 55.69 82 PHE A N 1
ATOM 624 C CA . PHE A 1 82 ? 9.653 -0.094 8.216 1.00 55.69 82 PHE A CA 1
ATOM 625 C C . PHE A 1 82 ? 10.733 0.832 7.637 1.00 55.69 82 PHE A C 1
ATOM 627 O O . PHE A 1 82 ? 11.132 0.689 6.482 1.00 55.69 82 PHE A O 1
ATOM 634 N N . LEU A 1 83 ? 11.285 1.716 8.476 1.00 53.88 83 LEU A N 1
ATOM 635 C CA . LEU A 1 83 ? 12.440 2.548 8.134 1.00 53.88 83 LEU A CA 1
ATOM 636 C C . LEU A 1 83 ? 13.688 1.708 7.838 1.00 53.88 83 LEU A C 1
ATOM 638 O O . LEU A 1 83 ? 14.377 1.993 6.868 1.00 53.88 83 LEU A O 1
ATOM 642 N N . THR A 1 84 ? 13.959 0.648 8.607 1.00 58.78 84 THR A N 1
ATOM 643 C CA . THR A 1 84 ? 15.103 -0.246 8.355 1.00 58.78 84 THR A CA 1
ATOM 644 C C . THR A 1 84 ? 15.004 -0.963 7.006 1.00 58.78 84 THR A C 1
ATOM 646 O O . THR A 1 84 ? 16.008 -1.081 6.311 1.00 58.78 84 THR A O 1
ATOM 649 N N . VAL A 1 85 ? 13.810 -1.406 6.595 1.00 61.25 85 VAL A N 1
ATOM 650 C CA . VAL A 1 85 ? 13.605 -2.024 5.269 1.00 61.25 85 VAL A CA 1
ATOM 651 C C . VAL A 1 85 ? 13.764 -0.995 4.140 1.00 61.25 85 VAL A C 1
ATOM 653 O O . VAL A 1 85 ? 14.306 -1.324 3.086 1.00 61.25 85 VAL A O 1
ATOM 656 N N . LEU A 1 86 ? 13.357 0.260 4.368 1.00 60.59 86 LEU A N 1
ATOM 657 C CA . LEU A 1 86 ? 13.545 1.359 3.416 1.00 60.59 86 LEU A CA 1
ATOM 658 C C . LEU A 1 86 ? 15.013 1.785 3.269 1.00 60.59 86 LEU A C 1
ATOM 660 O O . LEU A 1 86 ? 15.472 1.996 2.147 1.00 60.59 86 LEU A O 1
ATOM 664 N N . THR A 1 87 ? 15.763 1.891 4.368 1.00 57.66 87 THR A N 1
ATOM 665 C CA . THR A 1 87 ? 17.166 2.336 4.333 1.00 57.66 87 THR A CA 1
ATOM 666 C C . THR A 1 87 ? 18.127 1.233 3.901 1.00 57.66 87 THR A C 1
ATOM 668 O O . THR A 1 87 ? 19.099 1.526 3.213 1.00 57.66 87 THR A O 1
ATOM 671 N N . ALA A 1 88 ? 17.837 -0.038 4.202 1.00 57.91 88 ALA A N 1
ATOM 672 C CA . ALA A 1 88 ? 18.654 -1.172 3.759 1.00 57.91 88 ALA A CA 1
ATOM 673 C C . ALA A 1 88 ? 18.628 -1.400 2.232 1.00 57.91 88 ALA A C 1
ATOM 675 O O . ALA A 1 88 ? 19.442 -2.161 1.713 1.00 57.91 88 ALA A O 1
ATOM 676 N N . ARG A 1 89 ? 17.701 -0.762 1.501 1.00 53.56 89 ARG A N 1
ATOM 677 C CA . ARG A 1 89 ? 17.566 -0.885 0.038 1.00 53.56 89 ARG A CA 1
ATOM 678 C C . ARG A 1 89 ? 18.220 0.268 -0.736 1.00 53.56 89 ARG A C 1
ATOM 680 O O . ARG A 1 89 ? 18.327 0.180 -1.957 1.00 53.56 89 ARG A O 1
ATOM 687 N N . PHE A 1 90 ? 18.692 1.312 -0.052 1.00 53.75 90 PHE A N 1
ATOM 688 C CA . PHE A 1 90 ? 19.515 2.366 -0.649 1.00 53.75 90 PHE A CA 1
ATOM 689 C C . PHE A 1 90 ? 20.982 1.905 -0.713 1.00 53.75 90 PHE A C 1
ATOM 691 O O . PHE A 1 90 ? 21.835 2.368 0.036 1.00 53.75 90 PHE A O 1
ATOM 698 N N . ASP A 1 91 ? 21.293 0.998 -1.642 1.00 48.84 91 ASP A N 1
ATOM 699 C CA . ASP A 1 91 ? 22.673 0.768 -2.101 1.00 48.84 91 ASP A CA 1
ATOM 700 C C . ASP A 1 91 ? 23.085 1.924 -3.040 1.00 48.84 91 ASP A C 1
ATOM 702 O O . ASP A 1 91 ? 23.287 1.778 -4.244 1.00 48.84 91 ASP A O 1
ATOM 706 N N . GLN A 1 92 ? 23.081 3.142 -2.498 1.00 43.84 92 GLN A N 1
ATOM 707 C CA . GLN A 1 92 ? 23.665 4.330 -3.110 1.00 43.84 92 GLN A CA 1
ATOM 708 C C . GLN A 1 92 ? 24.463 5.051 -2.017 1.00 43.84 92 GLN A C 1
ATOM 710 O O . GLN A 1 92 ? 23.890 5.418 -0.986 1.00 43.84 92 GLN A O 1
ATOM 715 N N . PRO A 1 93 ? 25.775 5.270 -2.203 1.00 42.03 93 PRO A N 1
ATOM 716 C CA . PRO A 1 93 ? 26.643 5.864 -1.195 1.00 42.03 93 PRO A CA 1
ATOM 717 C C . PRO A 1 93 ? 26.449 7.387 -1.155 1.00 42.03 93 PRO A C 1
ATOM 719 O O . PRO A 1 93 ? 27.339 8.129 -1.553 1.00 42.03 93 PRO A O 1
ATOM 722 N N . PHE A 1 94 ? 25.277 7.878 -0.736 1.00 43.81 94 PHE A N 1
ATOM 723 C CA . PHE A 1 94 ? 25.053 9.330 -0.641 1.00 43.81 94 PHE A CA 1
ATOM 724 C C . PHE A 1 94 ? 24.273 9.830 0.576 1.00 43.81 94 PHE A C 1
ATOM 726 O O . PHE A 1 94 ? 23.936 11.007 0.637 1.00 43.81 94 PHE A O 1
ATOM 733 N N . PHE A 1 95 ? 24.041 9.001 1.591 1.00 45.16 95 PHE A N 1
ATOM 734 C CA . PHE A 1 95 ? 23.566 9.501 2.884 1.00 45.16 95 PHE A CA 1
ATOM 735 C C . PHE A 1 95 ? 24.526 9.096 3.995 1.00 45.16 95 PHE A C 1
ATOM 737 O O . PHE A 1 95 ? 24.285 8.191 4.788 1.00 45.16 95 PHE A O 1
ATOM 744 N N . THR A 1 96 ? 25.662 9.787 4.029 1.00 46.22 96 THR A N 1
ATOM 745 C CA . THR A 1 96 ? 26.585 9.785 5.163 1.00 46.22 96 THR A CA 1
ATOM 746 C C . THR A 1 96 ? 26.423 11.124 5.896 1.00 46.22 96 THR A C 1
ATOM 748 O O . THR A 1 96 ? 26.379 12.176 5.273 1.00 46.22 96 THR A O 1
ATOM 751 N N . VAL A 1 97 ? 26.303 11.028 7.223 1.00 47.94 97 VAL A N 1
ATOM 752 C CA . VAL A 1 97 ? 26.429 12.039 8.299 1.00 47.94 97 VAL A CA 1
ATOM 753 C C . VAL A 1 97 ? 25.293 13.000 8.696 1.00 47.94 97 VAL A C 1
ATOM 755 O O . VAL A 1 97 ? 25.218 13.295 9.887 1.00 47.94 97 VAL A O 1
ATOM 758 N N . GLU A 1 98 ? 24.346 13.412 7.853 1.00 46.19 98 GLU A N 1
ATOM 759 C CA . GLU A 1 98 ? 23.418 14.498 8.274 1.00 46.19 98 GLU A CA 1
ATOM 760 C C . GLU A 1 98 ? 22.210 14.068 9.136 1.00 46.19 98 GLU A C 1
ATOM 762 O O . GLU A 1 98 ? 21.496 14.910 9.674 1.00 46.19 98 GLU A O 1
ATOM 767 N N . PHE A 1 99 ? 21.967 12.765 9.324 1.00 42.50 99 PHE A N 1
ATOM 768 C CA . PHE A 1 99 ? 20.833 12.280 10.136 1.00 42.50 99 PHE A CA 1
ATOM 769 C C . PHE A 1 99 ? 21.206 11.859 11.563 1.00 42.50 99 PHE A C 1
ATOM 771 O O . PHE A 1 99 ? 20.324 11.610 12.384 1.00 42.50 99 PHE A O 1
ATOM 778 N N . PHE A 1 100 ? 22.501 11.797 11.887 1.00 46.94 100 PHE A N 1
ATOM 779 C CA . PHE A 1 100 ? 22.947 11.412 13.229 1.00 46.94 100 PHE A CA 1
ATOM 780 C C . PHE A 1 100 ? 22.963 12.600 14.206 1.00 46.94 100 PHE A C 1
ATOM 782 O O . PHE A 1 100 ? 22.786 12.415 15.406 1.00 46.94 100 PHE A O 1
ATOM 789 N N . TRP A 1 101 ? 23.084 13.832 13.701 1.00 46.91 101 TRP A N 1
ATOM 790 C CA . TRP A 1 101 ? 23.082 15.038 14.536 1.00 46.91 101 TRP A CA 1
ATOM 791 C C . TRP A 1 101 ? 21.682 15.535 14.913 1.00 46.91 101 TRP A C 1
ATOM 793 O O . TRP A 1 101 ? 21.515 16.140 15.969 1.00 46.91 101 TRP A O 1
ATOM 803 N N . PHE A 1 102 ? 20.651 15.212 14.129 1.00 43.56 102 PHE A N 1
ATOM 804 C CA . PHE A 1 102 ? 19.287 15.693 14.387 1.00 43.56 102 PHE A CA 1
ATOM 805 C C . PHE A 1 102 ? 18.596 15.045 15.596 1.00 43.56 102 PHE A C 1
ATOM 807 O O . PHE A 1 102 ? 17.543 15.511 16.019 1.00 43.56 102 PHE A O 1
ATOM 814 N N . ARG A 1 103 ? 19.180 13.989 16.178 1.00 48.22 103 ARG A N 1
ATOM 815 C CA . ARG A 1 103 ? 18.585 13.233 17.291 1.00 48.22 103 ARG A CA 1
ATOM 816 C C . ARG A 1 103 ? 19.321 13.396 18.629 1.00 48.22 103 ARG A C 1
ATOM 818 O O . ARG A 1 103 ? 18.999 12.696 19.582 1.00 48.22 103 ARG A O 1
ATOM 825 N N . LEU A 1 104 ? 20.299 14.304 18.703 1.00 48.84 104 LEU A N 1
ATOM 826 C CA . LEU A 1 104 ? 21.015 14.634 19.944 1.00 48.84 104 LEU A CA 1
ATOM 827 C C . LEU A 1 104 ? 20.703 16.048 20.469 1.00 48.84 104 LEU A C 1
ATOM 829 O O . LEU A 1 104 ? 21.332 16.480 21.431 1.00 48.84 104 LEU A O 1
ATOM 833 N N . LEU A 1 105 ? 19.759 16.780 19.860 1.00 46.00 105 LEU A N 1
ATOM 834 C CA . LEU A 1 105 ? 19.462 18.161 20.267 1.00 46.00 105 LEU A CA 1
ATOM 835 C C . LEU A 1 105 ? 17.978 18.526 20.428 1.00 46.00 105 LEU A C 1
ATOM 837 O O . LEU A 1 105 ? 17.689 19.705 20.605 1.00 46.00 105 LEU A O 1
ATOM 841 N N . PHE A 1 106 ? 17.060 17.557 20.451 1.00 52.97 106 PHE A N 1
ATOM 842 C CA . PHE A 1 106 ? 15.698 17.741 20.973 1.00 52.97 106 PHE A CA 1
ATOM 843 C C . PHE A 1 106 ? 15.155 16.442 21.570 1.00 52.97 106 PHE A C 1
ATOM 845 O O . PHE A 1 106 ? 15.394 15.374 20.958 1.00 52.97 106 PHE A O 1
#